Protein AF-A0A918TYK7-F1 (afdb_monomer_lite)

Secondary structure (DSSP, 8-state):
--HHHHHHHHHHHHHHHHHHHHHHHHHTT--HHHHTT-EEEE-TTS-EEEE-----HHHHHHHHHHHHHHHHHHHHHHHHHHHHHHHHT---------------SSTTSSSSS---------------

Structure (mmCIF, N/CA/C/O backbone):
data_AF-A0A918TYK7-F1
#
_entry.id   AF-A0A918TYK7-F1
#
loop_
_atom_site.group_PDB
_atom_site.id
_atom_site.type_symbol
_atom_site.label_atom_id
_atom_site.label_alt_id
_atom_site.label_comp_id
_atom_site.label_asym_id
_atom_site.label_entity_id
_atom_site.label_seq_id
_atom_site.pdbx_PDB_ins_code
_atom_site.Cartn_x
_atom_site.Cartn_y
_atom_site.Cartn_z
_atom_site.occupancy
_atom_site.B_iso_or_equiv
_atom_site.auth_seq_id
_atom_site.auth_comp_id
_atom_site.auth_asym_id
_atom_site.auth_atom_id
_atom_site.pdbx_PDB_model_num
ATOM 1 N N . MET A 1 1 ? 20.869 1.956 -23.938 1.00 51.41 1 MET A N 1
ATOM 2 C CA . MET A 1 1 ? 20.586 1.589 -22.530 1.00 51.41 1 MET A CA 1
ATOM 3 C C . MET A 1 1 ? 19.902 0.233 -22.534 1.00 51.41 1 MET A C 1
ATOM 5 O O . MET A 1 1 ? 19.001 0.051 -23.336 1.00 51.41 1 MET A O 1
ATOM 9 N N . THR A 1 2 ? 20.356 -0.719 -21.722 1.00 57.59 2 THR A N 1
ATOM 10 C CA . THR A 1 2 ? 19.853 -2.107 -21.715 1.00 57.59 2 THR A CA 1
ATOM 11 C C . THR A 1 2 ? 18.568 -2.260 -20.904 1.00 57.59 2 THR A C 1
ATOM 13 O O . THR A 1 2 ? 18.474 -1.699 -19.817 1.00 57.59 2 THR A O 1
ATOM 16 N N . GLU A 1 3 ? 17.641 -3.106 -21.355 1.00 71.62 3 GLU A N 1
ATOM 17 C CA . GLU A 1 3 ? 16.325 -3.348 -20.726 1.00 71.62 3 GLU A CA 1
ATOM 18 C C . GLU A 1 3 ? 16.394 -3.724 -19.231 1.00 71.62 3 GLU A C 1
ATOM 20 O O . GLU A 1 3 ? 15.504 -3.402 -18.439 1.00 71.62 3 GLU A O 1
ATOM 25 N N . MET A 1 4 ? 17.503 -4.333 -18.803 1.00 76.81 4 MET A N 1
ATOM 26 C CA . MET A 1 4 ? 17.773 -4.631 -17.396 1.00 76.81 4 MET A CA 1
ATOM 27 C C . MET A 1 4 ? 17.887 -3.392 -16.491 1.00 76.81 4 MET A C 1
ATOM 29 O O . MET A 1 4 ? 17.571 -3.489 -15.304 1.00 76.81 4 MET A O 1
ATOM 33 N N . SER A 1 5 ? 18.314 -2.224 -16.991 1.00 80.62 5 SER A N 1
ATOM 34 C CA . SER A 1 5 ? 18.357 -1.004 -16.165 1.00 80.62 5 SER A CA 1
ATOM 35 C C . SER A 1 5 ? 16.962 -0.403 -15.980 1.00 80.62 5 SER A C 1
ATOM 37 O O . SER A 1 5 ? 16.614 -0.005 -14.867 1.00 80.62 5 SER A O 1
ATOM 39 N N . THR A 1 6 ? 16.126 -0.422 -17.024 1.00 82.75 6 THR A N 1
ATOM 40 C CA . THR A 1 6 ? 14.721 0.003 -16.946 1.00 82.75 6 THR A CA 1
ATOM 41 C C . THR A 1 6 ? 13.898 -0.930 -16.063 1.00 82.75 6 THR A C 1
ATOM 43 O O . THR A 1 6 ? 13.146 -0.444 -15.220 1.00 82.75 6 THR A O 1
ATOM 46 N N . TYR A 1 7 ? 14.104 -2.251 -16.150 1.00 87.06 7 TYR A N 1
ATOM 47 C CA . TYR A 1 7 ? 13.455 -3.215 -15.256 1.00 87.06 7 TYR A CA 1
ATOM 48 C C . TYR A 1 7 ? 13.836 -2.987 -13.785 1.00 87.06 7 TYR A C 1
ATOM 50 O O . TYR A 1 7 ? 12.959 -2.917 -12.924 1.00 87.06 7 TYR A O 1
ATOM 58 N N . LYS A 1 8 ? 15.129 -2.790 -13.478 1.00 88.50 8 LYS A N 1
ATOM 59 C CA . LYS A 1 8 ? 15.591 -2.483 -12.109 1.00 88.50 8 LYS A CA 1
ATOM 60 C C . LYS A 1 8 ? 14.979 -1.188 -11.562 1.00 88.50 8 LYS A C 1
ATOM 62 O O . LYS A 1 8 ? 14.543 -1.168 -10.412 1.00 88.50 8 LYS A O 1
ATOM 67 N 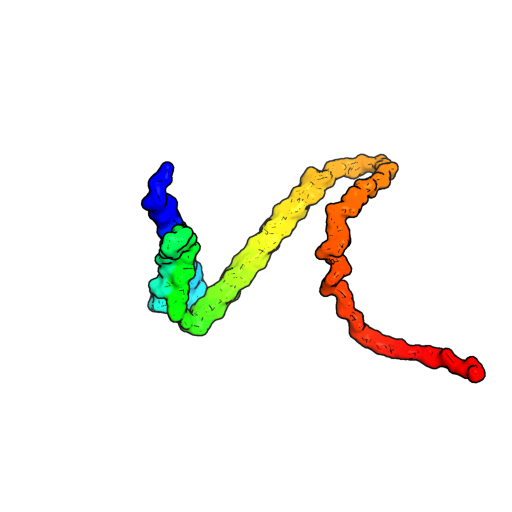N . ALA A 1 9 ? 14.895 -0.133 -12.375 1.00 90.38 9 ALA A N 1
ATOM 68 C CA . ALA A 1 9 ? 14.261 1.126 -11.982 1.00 90.38 9 ALA A CA 1
ATOM 69 C C . ALA A 1 9 ? 12.748 0.961 -11.730 1.00 90.38 9 ALA A C 1
ATOM 71 O O . ALA A 1 9 ? 12.239 1.407 -10.699 1.00 90.38 9 ALA A O 1
ATOM 72 N N . ALA A 1 10 ? 12.042 0.261 -12.625 1.00 90.19 10 ALA A N 1
ATOM 73 C CA . ALA A 1 10 ? 10.622 -0.058 -12.478 1.00 90.19 10 ALA A CA 1
ATOM 74 C C . ALA A 1 10 ? 10.347 -0.910 -11.226 1.00 90.19 10 ALA A C 1
ATOM 76 O O . ALA A 1 10 ? 9.375 -0.658 -10.506 1.00 90.19 10 ALA A O 1
ATOM 77 N N . ARG A 1 11 ? 11.222 -1.880 -10.931 1.00 92.56 11 ARG A N 1
ATOM 78 C CA . ARG A 1 11 ? 11.143 -2.738 -9.744 1.00 92.56 11 ARG A CA 1
ATOM 79 C C . ARG A 1 11 ? 11.334 -1.937 -8.464 1.00 92.56 11 ARG A C 1
ATOM 81 O O . ARG A 1 11 ? 10.449 -1.965 -7.612 1.00 92.56 11 ARG A O 1
ATOM 88 N N . LYS A 1 12 ? 12.418 -1.158 -8.372 1.00 93.56 12 LYS A N 1
ATOM 89 C CA . LYS A 1 12 ? 12.689 -0.289 -7.218 1.00 93.56 12 LYS A CA 1
ATOM 90 C C . LYS A 1 12 ? 11.505 0.641 -6.937 1.00 93.56 12 LYS A C 1
ATOM 92 O O . LYS A 1 12 ? 11.034 0.697 -5.809 1.00 93.56 12 LYS A O 1
ATOM 97 N N . ARG A 1 13 ? 10.958 1.296 -7.970 1.00 93.12 13 ARG A N 1
ATOM 98 C CA . ARG A 1 13 ? 9.789 2.179 -7.831 1.00 93.12 13 ARG A CA 1
ATOM 99 C C . ARG A 1 13 ? 8.554 1.451 -7.288 1.00 93.12 13 ARG A C 1
ATOM 101 O O . ARG A 1 13 ? 7.836 2.014 -6.463 1.00 93.12 13 ARG A O 1
ATOM 108 N N . ALA A 1 14 ? 8.299 0.220 -7.734 1.00 93.69 14 ALA A N 1
ATOM 109 C CA . ALA A 1 14 ? 7.188 -0.587 -7.232 1.00 93.69 14 ALA A CA 1
ATOM 110 C C . ALA A 1 14 ? 7.378 -0.970 -5.753 1.00 93.69 14 ALA A C 1
ATOM 112 O O . ALA A 1 14 ? 6.437 -0.855 -4.968 1.00 93.69 14 ALA A O 1
ATOM 113 N N . ASP A 1 15 ? 8.587 -1.385 -5.367 1.00 95.19 15 ASP A N 1
ATOM 114 C CA . ASP A 1 15 ? 8.907 -1.785 -3.992 1.00 95.19 15 ASP A CA 1
ATOM 115 C C . ASP A 1 15 ? 8.910 -0.592 -3.019 1.00 95.19 15 ASP A C 1
ATOM 117 O O . ASP A 1 15 ? 8.338 -0.697 -1.932 1.00 95.19 15 ASP A O 1
ATOM 121 N N . ASP A 1 16 ? 9.451 0.562 -3.431 1.00 94.69 16 ASP A N 1
ATOM 122 C CA . ASP A 1 16 ? 9.390 1.821 -2.674 1.00 94.69 16 ASP A CA 1
ATOM 123 C C . ASP A 1 16 ? 7.925 2.248 -2.441 1.00 94.69 16 ASP A C 1
ATOM 125 O O . ASP A 1 16 ? 7.532 2.570 -1.320 1.00 94.69 16 ASP A O 1
ATOM 129 N N . THR A 1 17 ? 7.076 2.176 -3.476 1.00 93.81 17 THR A N 1
ATOM 130 C CA . THR A 1 17 ? 5.643 2.520 -3.366 1.00 93.81 17 THR A CA 1
ATOM 131 C C . THR A 1 17 ? 4.900 1.551 -2.437 1.00 93.81 17 THR A C 1
ATOM 133 O O . THR A 1 17 ? 4.112 1.974 -1.592 1.00 93.81 17 THR A O 1
ATOM 136 N N . ALA A 1 18 ? 5.177 0.246 -2.539 1.00 93.75 18 ALA A N 1
ATOM 137 C CA . ALA A 1 18 ? 4.601 -0.767 -1.655 1.00 93.75 18 ALA A CA 1
ATOM 138 C C . ALA A 1 18 ? 5.084 -0.632 -0.200 1.00 93.75 18 ALA A C 1
ATOM 140 O O . ALA A 1 18 ? 4.373 -1.010 0.729 1.00 93.75 18 ALA A O 1
ATOM 141 N N . ARG A 1 19 ? 6.292 -0.105 0.031 1.00 93.44 19 ARG A N 1
ATOM 142 C CA . ARG A 1 19 ? 6.775 0.243 1.373 1.00 93.44 19 ARG A CA 1
ATOM 143 C C . ARG A 1 19 ? 5.994 1.424 1.954 1.00 93.44 19 ARG A C 1
ATOM 145 O O . ARG A 1 19 ? 5.468 1.285 3.054 1.00 93.44 19 ARG A O 1
ATOM 152 N N . LEU A 1 20 ? 5.848 2.517 1.203 1.00 92.50 20 LEU A N 1
ATOM 153 C CA . LEU A 1 20 ? 5.095 3.700 1.642 1.00 92.50 20 LEU A CA 1
ATOM 154 C C . LEU A 1 20 ? 3.630 3.369 1.972 1.00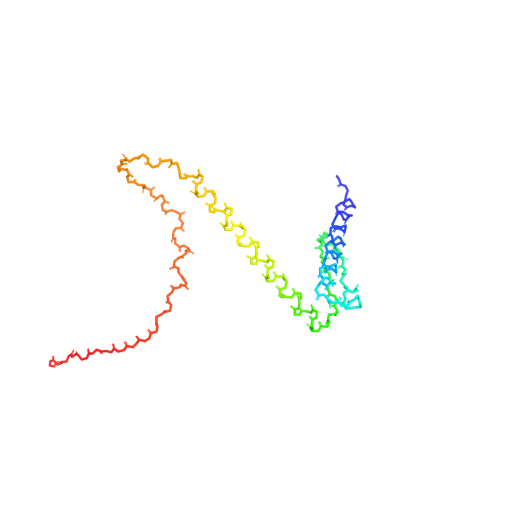 92.50 20 LEU A C 1
ATOM 156 O O . LEU A 1 20 ? 3.121 3.813 2.995 1.00 92.50 20 LEU A O 1
ATOM 160 N N . LEU A 1 21 ? 2.970 2.529 1.164 1.00 90.75 21 LEU A N 1
ATOM 161 C CA . LEU A 1 21 ? 1.607 2.052 1.444 1.00 90.75 21 LEU A CA 1
ATOM 162 C C . LEU A 1 21 ? 1.510 1.265 2.760 1.00 90.75 21 LEU A C 1
ATOM 164 O O . LEU A 1 21 ? 0.570 1.464 3.527 1.00 90.75 21 LEU A O 1
ATOM 168 N N . ARG A 1 22 ? 2.492 0.402 3.055 1.00 91.44 22 ARG A N 1
ATOM 169 C CA . ARG A 1 22 ? 2.548 -0.333 4.330 1.00 91.44 22 ARG A CA 1
ATOM 170 C C . ARG A 1 22 ? 2.777 0.601 5.513 1.00 91.44 22 ARG A C 1
ATOM 172 O O . ARG A 1 22 ? 2.112 0.448 6.528 1.00 91.44 22 ARG A O 1
ATOM 179 N N . GLU A 1 23 ? 3.691 1.559 5.394 1.00 91.69 23 GLU A N 1
ATOM 180 C CA . GLU A 1 23 ? 3.974 2.540 6.452 1.00 91.69 23 GLU A CA 1
ATOM 181 C C . GLU A 1 23 ? 2.760 3.451 6.723 1.00 91.69 23 GLU A C 1
ATOM 183 O O . GLU A 1 23 ? 2.418 3.673 7.884 1.00 91.69 23 GLU A O 1
ATOM 188 N N . ALA A 1 24 ? 2.038 3.879 5.680 1.00 89.44 24 ALA A N 1
ATOM 189 C CA . ALA A 1 24 ? 0.801 4.652 5.809 1.00 89.44 24 ALA A CA 1
ATOM 190 C C . ALA A 1 24 ? -0.338 3.856 6.474 1.00 89.44 24 ALA A C 1
ATOM 192 O O . ALA A 1 24 ? -1.020 4.365 7.357 1.00 89.44 24 ALA A O 1
ATOM 193 N N . LEU A 1 25 ? -0.538 2.585 6.111 1.00 88.62 25 LEU A N 1
ATOM 194 C CA . LEU A 1 25 ? -1.571 1.765 6.755 1.00 88.62 25 LEU A CA 1
ATOM 195 C C . LEU A 1 25 ? -1.241 1.460 8.224 1.00 88.62 25 LEU A C 1
ATOM 197 O O . LEU A 1 25 ? -2.139 1.467 9.065 1.00 88.62 25 LEU A O 1
ATOM 201 N N . LYS A 1 26 ? 0.041 1.285 8.569 1.00 90.12 26 LYS A N 1
ATOM 202 C CA . LYS A 1 26 ? 0.475 1.157 9.971 1.00 90.12 26 LYS A CA 1
ATOM 203 C C . LYS A 1 26 ? 0.205 2.420 10.785 1.00 90.12 26 LYS A C 1
ATOM 205 O O . LYS A 1 26 ? -0.267 2.300 11.912 1.00 90.12 26 LYS A O 1
ATOM 210 N N . SER A 1 27 ? 0.453 3.617 10.242 1.00 88.88 27 SER A N 1
ATOM 211 C CA . SER A 1 27 ? 0.165 4.868 10.965 1.00 88.88 27 SER A CA 1
ATOM 212 C C . SER A 1 27 ? -1.338 5.109 11.167 1.00 88.88 27 SER A C 1
ATOM 214 O O . SER A 1 27 ? -1.729 5.739 12.144 1.00 88.88 27 SER A O 1
ATOM 216 N N . LEU A 1 28 ? -2.185 4.513 10.322 1.00 86.50 28 LEU A N 1
ATOM 217 C CA . LEU A 1 28 ? -3.642 4.431 10.496 1.00 86.50 28 LEU A CA 1
ATOM 218 C C . LEU A 1 28 ? -4.081 3.316 11.470 1.00 86.50 28 LEU A C 1
ATOM 220 O O . LEU A 1 28 ? -5.275 3.036 11.613 1.00 86.50 28 LEU A O 1
ATOM 224 N N . GLY A 1 29 ? -3.142 2.642 12.140 1.00 87.81 29 GLY A N 1
ATOM 225 C CA . GLY A 1 29 ? -3.418 1.571 13.097 1.00 87.81 29 GLY A CA 1
ATOM 226 C C . GLY A 1 29 ? -3.897 0.267 12.453 1.00 87.81 29 GLY A C 1
ATOM 227 O O . GLY A 1 29 ? -4.719 -0.434 13.042 1.00 87.81 29 GLY A O 1
ATOM 228 N N . VAL A 1 30 ? -3.452 -0.047 11.233 1.00 87.56 30 VAL A N 1
ATOM 229 C CA . VAL A 1 30 ? -3.569 -1.397 10.657 1.00 87.56 30 VAL A CA 1
ATOM 230 C C . VAL A 1 30 ? -2.382 -2.246 11.129 1.00 87.56 30 VAL A C 1
ATOM 232 O O . VAL A 1 30 ? -1.253 -1.761 11.209 1.00 87.56 30 VAL A O 1
ATOM 235 N N . ARG A 1 31 ? -2.620 -3.520 11.463 1.00 87.31 31 ARG A N 1
ATOM 236 C CA . ARG A 1 31 ? -1.588 -4.409 12.022 1.00 87.31 31 ARG A CA 1
ATOM 237 C C . ARG A 1 31 ? -0.596 -4.854 10.946 1.00 87.31 31 ARG A C 1
ATOM 239 O O . ARG A 1 31 ? -0.961 -5.027 9.786 1.00 87.31 31 ARG A O 1
ATOM 246 N N . GLU A 1 32 ? 0.638 -5.155 11.357 1.00 86.69 32 GLU A N 1
ATOM 247 C CA . GLU A 1 32 ? 1.704 -5.662 10.473 1.00 86.69 32 GLU A CA 1
ATOM 248 C C . GLU A 1 32 ? 1.254 -6.864 9.626 1.00 86.69 32 GLU A C 1
ATOM 250 O O . GLU A 1 32 ? 1.513 -6.920 8.425 1.00 86.69 32 GLU A O 1
ATOM 255 N N . ALA A 1 33 ? 0.541 -7.807 10.252 1.00 86.31 33 ALA A N 1
ATOM 256 C CA . ALA A 1 33 ? 0.048 -9.017 9.603 1.00 86.31 33 ALA A CA 1
ATOM 257 C C . ALA A 1 33 ? -0.913 -8.718 8.441 1.00 86.31 33 ALA A C 1
ATOM 259 O O . ALA A 1 33 ? -0.836 -9.387 7.416 1.00 86.31 33 ALA A O 1
ATOM 260 N N . ASP A 1 34 ? -1.757 -7.689 8.577 1.00 84.38 34 ASP A N 1
ATOM 261 C CA . ASP A 1 34 ? -2.747 -7.319 7.562 1.00 84.38 34 ASP A CA 1
ATOM 262 C C . ASP A 1 34 ? -2.100 -6.550 6.386 1.00 84.38 34 ASP A C 1
ATOM 264 O O . ASP A 1 34 ? -2.637 -6.550 5.285 1.00 84.38 34 ASP A O 1
ATOM 268 N N . VAL A 1 35 ? -0.932 -5.912 6.575 1.00 87.94 35 VAL A N 1
ATOM 269 C CA . VAL A 1 35 ? -0.222 -5.150 5.515 1.00 87.94 35 VAL A CA 1
ATOM 270 C C . VAL A 1 35 ? 0.953 -5.905 4.879 1.00 87.94 35 VAL A C 1
ATOM 272 O O . VAL A 1 35 ? 1.525 -5.451 3.885 1.00 87.94 35 VAL A O 1
ATOM 275 N N . ARG A 1 36 ? 1.325 -7.066 5.429 1.00 88.19 36 ARG A N 1
ATOM 276 C CA . ARG A 1 36 ? 2.431 -7.932 4.978 1.00 88.19 36 ARG A CA 1
ATOM 277 C C . ARG A 1 36 ? 2.382 -8.270 3.485 1.00 88.19 36 ARG A C 1
ATOM 279 O O . ARG A 1 36 ? 3.428 -8.338 2.840 1.00 88.19 36 ARG A O 1
ATOM 286 N N . ASP A 1 37 ? 1.188 -8.488 2.941 1.00 89.19 37 ASP A N 1
ATOM 287 C CA . ASP A 1 37 ? 1.003 -8.941 1.559 1.00 89.19 37 ASP A CA 1
ATOM 288 C C . ASP A 1 37 ? 0.853 -7.801 0.537 1.00 89.19 37 ASP A C 1
ATOM 290 O O . ASP A 1 37 ? 0.540 -8.040 -0.628 1.00 89.19 37 ASP A O 1
ATOM 294 N N . ILE A 1 38 ? 1.176 -6.565 0.937 1.00 92.06 38 ILE A N 1
ATOM 295 C CA . ILE A 1 38 ? 1.368 -5.431 0.026 1.00 92.06 38 ILE A CA 1
ATOM 296 C C . ILE A 1 38 ? 2.794 -5.472 -0.540 1.00 92.06 38 ILE A C 1
ATOM 298 O O . ILE A 1 38 ? 3.775 -5.277 0.186 1.00 92.06 38 ILE A O 1
ATOM 302 N N . ARG A 1 39 ? 2.930 -5.725 -1.847 1.00 93.75 39 ARG A N 1
ATOM 303 C CA . ARG A 1 39 ? 4.226 -5.975 -2.505 1.00 93.75 39 ARG A CA 1
ATOM 304 C C . ARG A 1 39 ? 4.359 -5.244 -3.836 1.00 93.75 39 ARG A C 1
ATOM 306 O O . ARG A 1 39 ? 3.413 -5.161 -4.617 1.00 93.75 39 ARG A O 1
ATOM 313 N N . GLY A 1 40 ? 5.567 -4.762 -4.124 1.00 94.06 40 GLY A N 1
ATOM 314 C CA . GLY A 1 40 ? 5.917 -4.272 -5.450 1.00 94.06 40 GLY A CA 1
ATOM 315 C C . GLY A 1 40 ? 6.016 -5.428 -6.445 1.00 94.06 40 GLY A C 1
ATOM 316 O O . GLY A 1 40 ? 6.454 -6.532 -6.112 1.00 94.06 40 GLY A O 1
ATOM 317 N N . THR A 1 41 ? 5.604 -5.182 -7.683 1.00 94.00 41 THR A N 1
ATOM 318 C CA . THR A 1 41 ? 5.722 -6.111 -8.812 1.00 94.00 41 THR A CA 1
ATOM 319 C C . THR A 1 41 ? 6.047 -5.339 -10.088 1.00 94.00 41 THR A C 1
ATOM 321 O O . THR A 1 41 ? 5.814 -4.131 -10.185 1.00 94.00 41 THR A O 1
ATOM 324 N N . VAL A 1 42 ? 6.587 -6.038 -11.082 1.00 93.56 42 VAL A N 1
ATOM 325 C CA . VAL A 1 42 ? 6.755 -5.521 -12.441 1.00 93.56 42 VAL A CA 1
ATOM 326 C C . VAL A 1 42 ? 6.152 -6.555 -13.379 1.00 93.56 42 VAL A C 1
ATOM 328 O O . VAL A 1 42 ? 6.404 -7.748 -13.233 1.00 93.56 42 VAL A O 1
ATOM 331 N N . THR A 1 43 ? 5.304 -6.103 -14.297 1.00 89.31 43 THR A N 1
ATOM 332 C CA . THR A 1 43 ? 4.715 -6.963 -15.335 1.00 89.31 43 THR A CA 1
ATOM 333 C C . THR A 1 43 ? 5.772 -7.420 -16.343 1.00 89.31 43 THR A C 1
ATOM 335 O O . THR A 1 43 ? 6.793 -6.756 -16.500 1.00 89.31 43 THR A O 1
ATOM 338 N N . ALA A 1 44 ? 5.509 -8.494 -17.098 1.00 84.19 44 ALA A N 1
ATOM 339 C CA . ALA A 1 44 ? 6.368 -8.896 -18.222 1.00 84.19 44 ALA A CA 1
ATOM 340 C C . ALA A 1 44 ? 6.576 -7.751 -19.242 1.00 84.19 44 ALA A C 1
ATOM 342 O O . ALA A 1 44 ? 7.657 -7.588 -19.790 1.00 84.19 44 ALA A O 1
ATOM 343 N N . SER A 1 45 ? 5.567 -6.890 -19.403 1.00 84.50 45 SER A N 1
ATOM 344 C CA . SER A 1 45 ? 5.588 -5.643 -20.183 1.00 84.50 45 SER A CA 1
ATOM 345 C C . SER A 1 45 ? 6.328 -4.457 -19.524 1.00 84.50 45 SER A C 1
ATOM 347 O O . SER A 1 45 ? 6.181 -3.323 -19.966 1.00 84.50 45 SER A O 1
ATOM 349 N N . GLY A 1 46 ? 7.066 -4.657 -18.428 1.00 85.94 46 GLY A N 1
ATOM 350 C CA . GLY A 1 46 ? 7.892 -3.623 -17.785 1.00 85.94 46 GLY A CA 1
ATOM 351 C C . GLY A 1 46 ? 7.159 -2.609 -16.890 1.00 85.94 46 GLY A C 1
ATOM 352 O O . GLY A 1 46 ? 7.811 -1.855 -16.168 1.00 85.94 46 GLY A O 1
ATOM 353 N N . TYR A 1 47 ? 5.822 -2.593 -16.858 1.00 89.00 47 TYR A N 1
ATOM 354 C CA . TYR A 1 47 ? 5.064 -1.692 -15.977 1.00 89.00 47 TYR A CA 1
ATOM 355 C C . TYR A 1 47 ? 5.173 -2.091 -14.498 1.00 89.00 47 TYR A C 1
ATOM 357 O O . TYR A 1 47 ? 4.821 -3.220 -14.135 1.00 89.00 47 TYR A O 1
ATOM 365 N N . SER A 1 48 ? 5.575 -1.138 -13.650 1.00 93.81 48 SER A N 1
ATOM 366 C CA . SER A 1 48 ? 5.486 -1.199 -12.183 1.00 93.81 48 SER A CA 1
ATOM 367 C C . SER A 1 48 ? 4.033 -1.295 -11.711 1.00 93.81 48 SER A C 1
ATOM 369 O O . SER A 1 48 ? 3.187 -0.521 -12.159 1.00 93.81 48 SER A O 1
ATOM 371 N N . ARG A 1 49 ? 3.744 -2.182 -10.754 1.00 93.44 49 ARG A N 1
ATOM 372 C CA . ARG A 1 49 ? 2.446 -2.275 -10.062 1.00 93.44 49 ARG A CA 1
ATOM 373 C C . ARG A 1 49 ? 2.650 -2.625 -8.591 1.00 93.44 49 ARG A C 1
ATOM 375 O O . ARG A 1 49 ? 3.592 -3.342 -8.259 1.00 93.44 49 ARG A O 1
ATOM 382 N N . VAL A 1 50 ? 1.751 -2.180 -7.718 1.00 93.81 50 VAL A N 1
ATOM 383 C CA . VAL A 1 50 ? 1.658 -2.702 -6.346 1.00 93.81 50 VAL A CA 1
ATOM 384 C C . VAL A 1 50 ? 0.523 -3.715 -6.307 1.00 93.81 50 VAL A C 1
ATOM 386 O O . VAL A 1 50 ? -0.584 -3.414 -6.746 1.00 93.81 50 VAL A O 1
ATOM 389 N N . VAL A 1 51 ? 0.808 -4.912 -5.804 1.00 92.56 51 VAL A N 1
ATOM 390 C CA . VAL A 1 51 ? -0.210 -5.910 -5.470 1.00 92.56 51 VAL A CA 1
ATOM 391 C C . VAL A 1 51 ? -0.540 -5.745 -3.996 1.00 92.56 51 VAL A C 1
ATOM 393 O O . VAL A 1 51 ? 0.360 -5.724 -3.158 1.00 92.56 51 VAL A O 1
ATOM 396 N N . VAL A 1 52 ? -1.827 -5.618 -3.701 1.00 90.38 52 VAL A N 1
ATOM 397 C CA . VAL A 1 52 ? -2.388 -5.667 -2.352 1.00 90.38 52 VAL A CA 1
ATOM 398 C C . VAL A 1 52 ? -3.060 -7.031 -2.236 1.00 90.38 52 VAL A C 1
ATOM 400 O O . VAL A 1 52 ? -3.937 -7.344 -3.040 1.00 90.38 52 VAL A O 1
ATOM 403 N N . GLY A 1 53 ? -2.584 -7.868 -1.313 1.00 87.44 53 GLY A N 1
ATOM 404 C CA . GLY A 1 53 ? -3.186 -9.171 -1.022 1.00 87.44 53 GLY A CA 1
ATOM 405 C C . GLY A 1 53 ? -4.518 -9.055 -0.274 1.00 87.44 53 GLY A C 1
ATOM 406 O O . GLY A 1 53 ? -5.190 -8.026 -0.316 1.00 87.44 53 GLY A O 1
ATOM 407 N N . ALA A 1 54 ? -4.894 -10.112 0.446 1.00 86.69 54 ALA A N 1
ATOM 408 C CA . ALA A 1 54 ? -6.050 -10.056 1.333 1.00 86.69 54 ALA A CA 1
ATOM 409 C C . ALA A 1 54 ? -5.825 -9.003 2.435 1.00 86.69 54 ALA A C 1
ATOM 411 O O . ALA A 1 54 ? -4.841 -9.072 3.169 1.00 86.69 54 ALA A O 1
ATOM 412 N N . LEU A 1 55 ? -6.751 -8.052 2.552 1.00 86.00 55 LEU A N 1
ATOM 413 C CA . LEU A 1 55 ? -6.843 -7.120 3.675 1.00 86.00 55 LEU A CA 1
ATOM 414 C C . LEU A 1 55 ? -8.038 -7.507 4.549 1.00 86.00 55 LEU A C 1
ATOM 416 O O . LEU A 1 55 ? -9.053 -7.991 4.045 1.00 86.00 55 LEU A O 1
ATOM 420 N N . SER A 1 56 ? -7.953 -7.240 5.852 1.00 86.31 56 SER A N 1
ATOM 421 C CA . SER A 1 56 ? -9.149 -7.205 6.696 1.00 86.31 56 SER A CA 1
ATOM 422 C C . SER A 1 56 ? -10.063 -6.055 6.251 1.00 86.31 56 SER A C 1
ATOM 424 O O . SER A 1 56 ? -9.576 -5.031 5.771 1.00 86.31 56 SER A O 1
ATOM 426 N N . LEU A 1 57 ? -11.383 -6.194 6.423 1.00 88.19 57 LEU A N 1
ATOM 427 C CA . LEU A 1 57 ? -12.352 -5.172 5.992 1.00 88.19 57 LEU A CA 1
ATOM 428 C C . LEU A 1 57 ? -12.008 -3.787 6.572 1.00 88.19 57 LEU A C 1
ATOM 430 O O . LEU A 1 57 ? -11.847 -2.827 5.831 1.00 88.19 57 LEU A O 1
ATOM 434 N N . GLN A 1 58 ? -11.709 -3.732 7.873 1.00 86.38 58 GLN A N 1
ATOM 435 C CA . GLN A 1 58 ? -11.279 -2.512 8.563 1.00 86.38 58 GLN A CA 1
ATOM 436 C C . GLN A 1 58 ? -9.990 -1.889 7.983 1.00 86.38 58 GLN A C 1
ATOM 438 O O . GLN A 1 58 ? -9.805 -0.674 8.051 1.00 86.38 58 GLN A O 1
ATOM 443 N N . ALA A 1 59 ? -9.072 -2.694 7.439 1.00 85.94 59 ALA A N 1
ATOM 444 C CA . ALA A 1 59 ? -7.874 -2.194 6.764 1.00 85.94 59 ALA A CA 1
ATOM 445 C C . ALA A 1 59 ? -8.179 -1.680 5.349 1.00 85.94 59 ALA A C 1
ATOM 447 O O . ALA A 1 59 ? -7.582 -0.692 4.920 1.00 85.94 59 ALA A O 1
ATOM 448 N N . ALA A 1 60 ? -9.111 -2.326 4.642 1.00 89.06 60 ALA A N 1
ATOM 449 C CA . ALA A 1 60 ? -9.580 -1.899 3.329 1.00 89.06 60 ALA A CA 1
ATOM 450 C C . ALA A 1 60 ? -10.351 -0.568 3.402 1.00 89.06 60 ALA A C 1
ATOM 452 O O . ALA A 1 60 ? -10.075 0.322 2.599 1.00 89.06 60 ALA A O 1
ATOM 453 N N . ASP A 1 61 ? -11.220 -0.390 4.402 1.00 90.94 61 ASP A N 1
ATOM 454 C CA . ASP A 1 61 ? -11.958 0.860 4.635 1.00 90.94 61 ASP A CA 1
ATOM 455 C C . ASP A 1 61 ? -10.989 2.029 4.892 1.00 90.94 61 ASP A C 1
ATOM 457 O O . ASP A 1 61 ? -10.994 3.028 4.173 1.00 90.94 61 ASP A O 1
ATOM 461 N N . LYS A 1 62 ? -10.044 1.853 5.831 1.00 87.69 62 LYS A N 1
ATOM 462 C CA . LYS A 1 62 ? -8.990 2.846 6.125 1.00 87.69 62 LYS A CA 1
ATOM 463 C C . LYS A 1 62 ? -8.137 3.195 4.902 1.00 87.69 62 LYS A C 1
ATOM 465 O O . LYS A 1 62 ? -7.710 4.344 4.760 1.00 87.69 62 LYS A O 1
ATOM 470 N N . LEU A 1 63 ? -7.862 2.221 4.029 1.00 86.50 63 LEU A N 1
ATOM 471 C CA . LEU A 1 63 ? -7.155 2.452 2.769 1.00 86.50 63 LEU A CA 1
ATOM 472 C C . LEU A 1 63 ? -8.002 3.297 1.807 1.00 86.50 63 LEU A C 1
ATOM 474 O O . LEU A 1 63 ? -7.480 4.249 1.226 1.00 86.50 63 LEU A O 1
ATOM 478 N N . ALA A 1 64 ? -9.287 2.972 1.652 1.00 87.81 64 ALA A N 1
ATOM 479 C CA . ALA A 1 64 ? -10.209 3.691 0.779 1.00 87.81 64 ALA A CA 1
ATOM 480 C C . ALA A 1 64 ? -10.367 5.159 1.206 1.00 87.81 64 ALA A C 1
ATOM 482 O O . ALA A 1 64 ? -10.131 6.053 0.389 1.00 87.81 64 ALA A O 1
ATOM 483 N N . ASP A 1 65 ? -10.650 5.410 2.488 1.00 88.75 65 ASP A N 1
ATOM 484 C CA . ASP A 1 65 ? -10.773 6.761 3.052 1.00 88.75 65 ASP A CA 1
ATOM 485 C C . ASP A 1 65 ? -9.503 7.588 2.813 1.00 88.75 65 ASP A C 1
ATOM 487 O O . ASP A 1 65 ? -9.556 8.717 2.320 1.00 88.75 65 ASP A O 1
ATOM 491 N N . SER A 1 66 ? -8.335 6.996 3.071 1.00 85.25 66 SER A N 1
ATOM 492 C CA . SER A 1 66 ? -7.040 7.669 2.909 1.00 85.25 66 SER A CA 1
ATOM 493 C C . SER A 1 66 ? -6.723 8.022 1.454 1.00 85.25 66 SER A C 1
ATOM 495 O O . SER A 1 66 ? -6.141 9.076 1.182 1.00 85.25 66 SER A O 1
ATOM 497 N N . LEU A 1 67 ? -7.117 7.169 0.502 1.00 85.88 67 LEU A N 1
ATOM 498 C CA . LEU A 1 67 ? -6.975 7.444 -0.930 1.00 85.88 67 LEU A CA 1
ATOM 499 C C . LEU A 1 67 ? -7.921 8.567 -1.380 1.00 85.88 67 LEU A C 1
ATOM 501 O O . LEU A 1 67 ? -7.494 9.463 -2.115 1.00 85.88 67 LEU A O 1
ATOM 505 N N . ILE A 1 68 ? -9.172 8.559 -0.908 1.00 86.50 68 ILE A N 1
ATOM 506 C CA . ILE A 1 68 ? -10.167 9.605 -1.189 1.00 86.50 68 ILE A CA 1
ATOM 507 C C . ILE A 1 68 ? -9.690 10.950 -0.627 1.00 86.50 68 ILE A C 1
ATOM 509 O O . ILE A 1 68 ? -9.643 11.948 -1.353 1.00 86.50 68 ILE A O 1
ATOM 513 N N . GLU A 1 69 ? -9.263 10.987 0.636 1.00 83.00 69 GLU A N 1
ATOM 514 C CA . GLU A 1 69 ? -8.702 12.185 1.258 1.00 83.00 69 GLU A CA 1
ATOM 515 C C . GLU A 1 69 ? -7.467 12.704 0.517 1.00 83.00 69 GLU A C 1
ATOM 517 O O . GLU A 1 69 ? -7.369 13.907 0.256 1.00 83.00 69 GLU A O 1
ATOM 522 N N . GLY A 1 70 ? -6.542 11.816 0.138 1.00 82.38 70 GLY A N 1
ATOM 523 C CA . GLY A 1 70 ? -5.356 12.165 -0.641 1.00 82.38 70 GLY A CA 1
ATOM 524 C C . GLY A 1 70 ? -5.714 12.853 -1.960 1.00 82.38 70 GLY A C 1
ATOM 525 O O . GLY A 1 70 ? -5.229 13.955 -2.233 1.00 82.38 70 GLY A O 1
ATOM 526 N N . GLN A 1 71 ? -6.633 12.269 -2.736 1.00 81.31 71 GLN A N 1
ATOM 527 C CA . GLN A 1 71 ? -7.103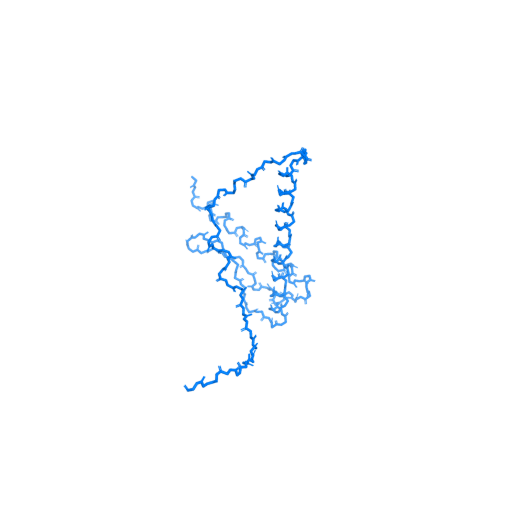 12.861 -3.993 1.00 81.31 71 GLN A CA 1
ATOM 528 C C . GLN A 1 71 ? -7.826 14.198 -3.786 1.00 81.31 71 GLN A C 1
ATOM 530 O O . GLN A 1 71 ? -7.625 15.136 -4.562 1.00 81.31 71 GLN A O 1
ATOM 535 N N . LEU A 1 72 ? -8.643 14.333 -2.737 1.00 81.88 72 LEU A N 1
ATOM 536 C CA . LEU A 1 72 ? -9.328 15.590 -2.423 1.00 81.88 72 LEU A CA 1
ATOM 537 C C . LEU A 1 72 ? -8.347 16.695 -2.012 1.00 81.88 72 LEU A C 1
ATOM 539 O O . LEU A 1 72 ? -8.511 17.842 -2.438 1.00 81.88 72 LEU A O 1
ATOM 543 N N . ARG A 1 73 ? -7.316 16.371 -1.221 1.00 84.88 73 ARG A N 1
ATOM 544 C CA . ARG A 1 73 ? -6.240 17.306 -0.850 1.00 84.88 73 ARG A CA 1
ATOM 545 C C . ARG A 1 73 ? -5.449 17.740 -2.085 1.00 84.88 73 ARG A C 1
ATOM 547 O O . ARG A 1 73 ? -5.254 18.939 -2.279 1.00 84.88 73 ARG A O 1
ATOM 554 N N . GLU A 1 74 ? -5.075 16.806 -2.959 1.00 81.50 74 GLU A N 1
ATOM 555 C CA . GLU A 1 74 ? -4.344 17.124 -4.188 1.00 81.50 74 GLU A CA 1
ATOM 556 C C . GLU A 1 74 ? -5.188 17.968 -5.159 1.00 81.50 74 GLU A C 1
ATOM 558 O O . GLU A 1 74 ? -4.717 18.982 -5.675 1.00 81.50 74 GLU A O 1
ATOM 563 N N . ARG A 1 75 ? -6.472 17.634 -5.350 1.00 80.06 75 ARG A N 1
ATOM 564 C CA . ARG A 1 75 ? -7.402 18.428 -6.172 1.00 80.06 75 ARG A CA 1
ATOM 565 C C . ARG A 1 75 ? -7.545 19.858 -5.643 1.00 80.06 75 ARG A C 1
ATOM 567 O O . ARG A 1 75 ? -7.489 20.797 -6.437 1.00 80.06 75 ARG A O 1
ATOM 574 N N . LYS A 1 76 ? -7.666 20.037 -4.321 1.00 83.75 76 LYS A N 1
ATOM 575 C CA . LYS A 1 76 ? -7.689 21.361 -3.670 1.00 83.75 76 LYS A CA 1
ATOM 576 C C . LYS A 1 76 ? -6.366 22.115 -3.858 1.00 83.75 76 LYS A C 1
ATOM 578 O O . LYS A 1 76 ? -6.393 23.316 -4.117 1.00 83.75 76 LYS A O 1
ATOM 583 N N . ALA A 1 77 ? -5.221 21.434 -3.779 1.00 83.38 77 ALA A N 1
ATOM 584 C CA . ALA A 1 77 ? -3.909 22.037 -4.027 1.00 83.38 77 ALA A CA 1
ATOM 585 C C . ALA A 1 77 ? -3.762 22.512 -5.484 1.00 83.38 77 ALA A C 1
ATOM 587 O O . ALA A 1 77 ? -3.406 23.668 -5.716 1.00 83.38 77 ALA A O 1
ATOM 588 N N . ARG A 1 78 ? -4.137 21.677 -6.465 1.00 81.69 78 ARG A N 1
ATOM 589 C CA . ARG A 1 78 ? -4.148 22.044 -7.893 1.00 81.69 78 ARG A CA 1
ATOM 590 C C . ARG A 1 78 ? -5.101 23.213 -8.183 1.00 81.69 78 ARG A C 1
ATOM 592 O O . ARG A 1 78 ? -4.739 24.114 -8.931 1.00 81.69 78 ARG A O 1
ATOM 599 N N . GLN A 1 79 ? -6.283 23.247 -7.558 1.00 79.00 79 GLN A N 1
ATOM 600 C CA . GLN A 1 79 ? -7.216 24.380 -7.670 1.00 79.00 79 GLN A CA 1
ATOM 601 C C . GLN A 1 79 ? -6.629 25.682 -7.106 1.00 79.00 79 GLN A C 1
ATOM 603 O O . GLN A 1 79 ? -6.739 26.720 -7.754 1.00 79.00 79 GLN A O 1
ATOM 608 N N . ARG A 1 80 ? -5.959 25.634 -5.944 1.00 76.50 80 ARG A N 1
ATOM 609 C CA . ARG A 1 80 ? -5.260 26.799 -5.369 1.00 76.50 80 ARG A CA 1
ATOM 610 C C . ARG A 1 80 ? -4.123 27.291 -6.268 1.00 76.50 80 ARG A C 1
ATOM 612 O O . ARG A 1 80 ? -4.025 28.493 -6.490 1.00 76.50 80 ARG A O 1
ATOM 619 N N . ALA A 1 81 ? -3.319 26.386 -6.829 1.00 73.06 81 ALA A N 1
ATOM 620 C CA . ALA A 1 81 ? -2.255 26.738 -7.771 1.00 73.06 81 ALA A CA 1
ATOM 621 C C . ALA A 1 81 ? -2.810 27.386 -9.056 1.00 73.06 81 ALA A C 1
ATOM 623 O O . ALA A 1 81 ? -2.338 28.444 -9.468 1.00 73.06 81 ALA A O 1
ATOM 624 N N . GLY A 1 82 ? -3.878 26.821 -9.634 1.00 66.62 82 GLY A N 1
ATOM 625 C CA . GLY A 1 82 ? -4.567 27.408 -10.789 1.00 66.62 82 GLY A CA 1
ATOM 626 C C . GLY A 1 82 ? -5.160 28.794 -10.498 1.00 66.62 82 GLY A C 1
ATOM 627 O O . GLY A 1 82 ? -5.078 29.690 -11.335 1.00 66.62 82 GLY A O 1
ATOM 628 N N . TRP A 1 83 ? -5.680 29.019 -9.288 1.00 56.25 83 TRP A N 1
ATOM 629 C CA . TRP A 1 83 ? -6.143 30.342 -8.850 1.00 56.25 83 TRP A CA 1
ATOM 630 C C . TRP A 1 83 ? -5.010 31.356 -8.626 1.00 56.25 83 TRP A C 1
ATOM 632 O O . TRP A 1 83 ? -5.272 32.552 -8.753 1.00 56.25 83 TRP A O 1
ATOM 642 N N . SER A 1 84 ? -3.771 30.920 -8.356 1.00 54.56 84 SER A N 1
ATOM 643 C CA . SER A 1 84 ? -2.605 31.818 -8.414 1.00 54.56 84 SER A CA 1
ATOM 644 C C . SER A 1 84 ? -2.381 32.279 -9.849 1.00 54.56 84 SER A C 1
ATOM 646 O O . SER A 1 84 ? -2.460 33.470 -10.109 1.00 54.56 84 SER A O 1
ATOM 648 N N . SER A 1 85 ? -2.280 31.354 -10.813 1.00 51.75 85 SER A N 1
ATOM 649 C CA . SER A 1 85 ? -2.027 31.716 -12.219 1.00 51.75 85 SER A CA 1
ATOM 650 C C . SER A 1 85 ? -3.086 32.644 -12.842 1.00 51.75 85 SER A C 1
ATOM 652 O O . SER A 1 85 ? -2.754 33.476 -13.681 1.00 51.75 85 SER A O 1
ATOM 654 N N . VAL A 1 86 ? -4.349 32.573 -12.397 1.00 52.19 86 VAL A N 1
ATOM 655 C CA . VAL A 1 86 ? -5.400 33.529 -12.803 1.00 52.19 86 VAL A CA 1
ATOM 656 C C . VAL A 1 86 ? -5.199 34.911 -12.167 1.00 52.19 86 VAL A C 1
ATOM 658 O O . VAL A 1 86 ? -5.500 35.923 -12.795 1.00 52.19 86 VAL A O 1
ATOM 661 N N . ARG A 1 87 ? -4.691 34.973 -10.932 1.00 49.81 87 ARG A N 1
ATOM 662 C CA . ARG A 1 87 ? -4.397 36.227 -10.225 1.00 49.81 87 ARG A CA 1
ATOM 663 C C . ARG A 1 87 ? -3.131 36.897 -10.762 1.00 49.81 87 ARG A C 1
ATOM 665 O O . ARG A 1 87 ? -3.145 38.102 -10.972 1.00 49.81 87 ARG A O 1
ATOM 672 N N . ASP A 1 88 ? -2.099 36.111 -11.047 1.00 53.22 88 ASP A N 1
ATOM 673 C CA . ASP A 1 88 ? -0.820 36.571 -11.597 1.00 53.22 88 ASP A CA 1
ATOM 674 C C . ASP A 1 88 ? -0.951 37.018 -13.073 1.00 53.22 88 ASP A C 1
ATOM 676 O O . ASP A 1 88 ? -0.182 37.854 -13.543 1.00 53.22 88 ASP A O 1
ATOM 680 N N . GLY A 1 89 ? -1.972 36.531 -13.795 1.00 47.22 89 GLY A N 1
ATOM 681 C CA . GLY A 1 89 ? -2.360 37.018 -15.128 1.00 47.22 89 GLY A CA 1
ATOM 682 C C . GLY A 1 89 ? -3.281 38.251 -15.135 1.00 47.22 89 GLY A C 1
ATOM 683 O O . GLY A 1 89 ? -3.495 38.854 -16.188 1.00 47.22 89 GLY A O 1
ATOM 684 N N . LEU A 1 90 ? -3.829 38.657 -13.983 1.00 48.28 90 LEU A N 1
ATOM 685 C CA . LEU A 1 90 ? -4.647 39.865 -13.836 1.00 48.28 90 LEU A CA 1
ATOM 686 C C . LEU A 1 90 ? -3.754 41.059 -13.477 1.00 48.28 90 LEU A C 1
ATOM 688 O O . LEU A 1 90 ? -3.706 41.511 -12.333 1.00 48.28 90 LEU A O 1
ATOM 692 N N . GLY A 1 91 ? -3.070 41.589 -14.497 1.00 47.50 91 GLY A N 1
ATOM 693 C CA . GLY A 1 91 ? -2.347 42.858 -14.403 1.00 47.50 91 GLY A CA 1
ATOM 694 C C . GLY A 1 91 ? -3.233 44.003 -13.876 1.00 47.50 91 GLY A C 1
ATOM 695 O O . GLY A 1 91 ? -4.466 43.925 -13.954 1.00 47.50 91 GLY A O 1
ATOM 696 N N . PRO A 1 92 ? -2.632 45.072 -13.317 1.00 43.81 92 PRO A N 1
ATOM 697 C CA . PRO A 1 92 ? -3.371 46.131 -12.639 1.00 43.81 92 PRO A CA 1
ATOM 698 C C . PRO A 1 92 ? -4.449 46.722 -13.550 1.00 43.81 92 PRO A C 1
ATOM 700 O O . PRO A 1 92 ? -4.169 47.144 -14.671 1.00 43.81 92 PRO A O 1
ATOM 703 N N . ARG A 1 93 ? -5.692 46.764 -13.049 1.00 51.16 93 ARG A N 1
ATOM 704 C CA . ARG A 1 93 ? -6.852 47.331 -13.751 1.00 51.16 93 ARG A CA 1
ATOM 705 C C . ARG A 1 93 ? -6.711 48.847 -13.907 1.00 51.16 93 ARG A C 1
ATOM 707 O O . ARG A 1 93 ? -7.333 49.616 -13.177 1.00 51.16 93 ARG A O 1
ATOM 714 N N . THR A 1 94 ? -5.930 49.280 -14.889 1.00 44.53 94 THR A N 1
ATOM 715 C CA . THR A 1 94 ? -5.988 50.647 -15.402 1.00 44.53 94 THR A CA 1
ATOM 716 C C . THR A 1 94 ? -7.305 50.823 -16.155 1.00 44.53 94 THR A C 1
ATOM 718 O O . THR A 1 94 ? -7.627 50.109 -17.105 1.00 44.53 94 THR A O 1
ATOM 721 N N . GLY A 1 95 ? -8.141 51.735 -15.666 1.00 48.09 95 GLY A N 1
ATOM 722 C CA . GLY A 1 95 ? -9.484 51.913 -16.197 1.00 48.09 95 GLY A CA 1
ATOM 723 C C . GLY A 1 95 ? -9.487 52.632 -17.543 1.00 48.09 95 GLY A C 1
ATOM 724 O O . GLY A 1 95 ? -9.208 53.826 -17.594 1.00 48.09 95 GLY A O 1
ATOM 725 N N . ARG A 1 96 ? -9.913 51.936 -18.603 1.00 42.47 96 ARG A N 1
ATOM 726 C CA . ARG A 1 96 ? -10.855 52.436 -19.625 1.00 42.47 96 ARG A CA 1
ATOM 727 C C . ARG A 1 96 ? -11.369 51.268 -20.463 1.00 42.47 96 ARG A C 1
ATOM 729 O O . ARG A 1 96 ? -10.663 50.290 -20.688 1.00 42.47 96 ARG A O 1
ATOM 736 N N . GLY A 1 97 ? -12.636 51.343 -20.863 1.00 47.09 97 GLY A N 1
ATOM 737 C CA . GLY A 1 97 ? -13.329 50.221 -21.486 1.00 47.09 97 GLY A CA 1
ATOM 738 C C . GLY A 1 97 ? -12.741 49.851 -22.845 1.00 47.09 97 GLY A C 1
ATOM 739 O O . GLY A 1 97 ? -12.865 50.618 -23.792 1.00 47.09 97 GLY A O 1
ATOM 740 N N . THR A 1 98 ? -12.192 48.641 -22.952 1.00 39.47 98 THR A N 1
ATOM 741 C CA . THR A 1 98 ? -12.012 47.961 -24.239 1.00 39.47 98 THR A CA 1
ATOM 742 C C . THR A 1 98 ? -12.636 46.577 -24.132 1.00 39.47 98 THR A C 1
ATOM 744 O O . THR A 1 98 ? -12.405 45.843 -23.171 1.00 39.47 98 THR A O 1
ATOM 747 N N . ARG A 1 99 ? -13.503 46.254 -25.090 1.00 40.38 99 ARG A N 1
ATOM 748 C CA . ARG A 1 99 ? -14.317 45.036 -25.121 1.00 40.38 99 ARG A CA 1
ATOM 749 C C . ARG A 1 99 ? -13.388 43.828 -25.284 1.00 40.38 99 ARG A C 1
ATOM 751 O O . ARG A 1 99 ? -12.767 43.683 -26.331 1.00 40.38 99 ARG A O 1
ATOM 758 N N . ALA A 1 100 ? -13.283 42.972 -24.267 1.00 42.03 100 ALA A N 1
ATOM 759 C CA . ALA A 1 100 ? -12.507 41.741 -24.378 1.00 42.03 100 ALA A CA 1
ATOM 760 C C . ALA A 1 100 ? -13.187 40.803 -25.388 1.00 42.03 100 ALA A C 1
ATOM 762 O O . ALA A 1 100 ? -14.245 40.238 -25.105 1.00 42.03 100 ALA A O 1
ATOM 763 N N . VAL A 1 101 ? -12.592 40.658 -26.573 1.00 42.81 101 VAL A N 1
ATOM 764 C CA . VAL A 1 101 ? -13.003 39.650 -27.554 1.00 42.81 101 VAL A CA 1
ATOM 765 C C . VAL A 1 101 ? -12.553 38.291 -27.029 1.00 42.81 101 VAL A C 1
ATOM 767 O O . VAL A 1 101 ? -11.388 37.917 -27.133 1.00 42.81 101 VAL A O 1
ATOM 770 N N . ILE A 1 102 ? -13.488 37.558 -26.428 1.00 44.53 102 ILE A N 1
ATOM 771 C CA . ILE A 1 102 ? -13.284 36.155 -26.077 1.00 44.53 102 ILE A CA 1
ATOM 772 C C . ILE A 1 102 ? -13.282 35.374 -27.394 1.00 44.53 102 ILE A C 1
ATOM 774 O O . ILE A 1 102 ? -14.335 35.211 -28.010 1.00 44.53 102 ILE A O 1
ATOM 778 N N . HIS A 1 103 ? -12.114 34.895 -27.831 1.00 36.69 103 HIS A N 1
ATOM 779 C CA . HIS A 1 103 ? -12.033 33.943 -28.940 1.00 36.69 103 HIS A CA 1
ATOM 780 C C . HIS A 1 103 ? -12.749 32.647 -28.538 1.00 36.69 103 HIS A C 1
ATOM 782 O O . HIS A 1 103 ? -12.289 31.886 -27.686 1.00 36.69 103 HIS A O 1
ATOM 788 N N . GLY A 1 104 ? -13.932 32.443 -29.116 1.00 40.62 104 GLY A N 1
ATOM 789 C CA . GLY A 1 104 ? -14.875 31.398 -28.738 1.00 40.62 104 GLY A CA 1
ATOM 790 C C . GLY A 1 104 ? -14.560 30.028 -29.330 1.00 40.62 104 GLY A C 1
ATOM 791 O O . GLY A 1 104 ? -15.375 29.501 -30.074 1.00 40.62 104 GLY A O 1
ATOM 792 N N . GLU A 1 105 ? -13.440 29.415 -28.945 1.00 42.53 105 GLU A N 1
ATOM 793 C CA . GLU A 1 105 ? -13.115 28.022 -29.296 1.00 42.53 105 GLU A CA 1
ATOM 794 C C . GLU A 1 105 ? -12.809 27.168 -28.053 1.00 42.53 105 GLU A C 1
ATOM 796 O O . GLU A 1 105 ? -11.694 26.685 -27.884 1.00 42.53 105 GLU A O 1
ATOM 801 N N . ASN A 1 106 ? -13.807 27.003 -27.165 1.00 44.44 106 ASN A N 1
ATOM 802 C CA . ASN A 1 106 ? -14.067 25.767 -26.377 1.00 44.44 106 ASN A CA 1
ATOM 803 C C . ASN A 1 106 ? -15.270 25.845 -25.394 1.00 44.44 106 ASN A C 1
ATOM 805 O O . ASN A 1 106 ? -15.383 25.042 -24.469 1.00 44.44 106 ASN A O 1
ATOM 809 N N . LEU A 1 107 ? -16.222 26.767 -25.581 1.00 42.38 107 LEU A N 1
ATOM 810 C CA . LEU A 1 107 ? -17.372 26.931 -24.667 1.00 42.38 107 LEU A CA 1
ATOM 811 C C . LEU A 1 107 ? -18.497 25.881 -24.822 1.00 42.38 107 LEU A C 1
ATOM 813 O O . LEU A 1 107 ? -19.474 25.915 -24.081 1.00 42.38 107 LEU A O 1
ATOM 817 N N . ALA A 1 108 ? -18.358 24.918 -25.739 1.00 41.97 108 ALA A N 1
ATOM 818 C CA . ALA A 1 108 ? -19.389 23.914 -26.026 1.00 41.97 108 ALA A CA 1
ATOM 819 C C . ALA A 1 108 ? -19.332 22.645 -25.145 1.00 41.97 108 ALA A C 1
ATOM 821 O O . ALA A 1 108 ? -20.252 21.833 -25.207 1.00 41.97 108 ALA A O 1
ATOM 822 N N . ARG A 1 109 ? -18.276 22.431 -24.339 1.00 42.72 109 ARG A N 1
ATOM 823 C CA . ARG A 1 109 ? -18.071 21.156 -23.608 1.00 42.72 109 ARG A CA 1
ATOM 824 C C . ARG A 1 109 ? -18.275 21.226 -22.082 1.00 42.72 109 ARG A C 1
ATOM 826 O O . ARG A 1 109 ? -18.073 20.225 -21.403 1.00 42.72 109 ARG A O 1
ATOM 833 N N . THR A 1 110 ? -18.700 22.370 -21.539 1.00 43.22 110 THR A N 1
ATOM 834 C CA . THR A 1 110 ? -18.812 22.608 -20.078 1.00 43.22 110 THR A CA 1
ATOM 835 C C . THR A 1 110 ? -20.204 23.008 -19.570 1.00 43.22 110 THR A C 1
ATOM 837 O O . THR A 1 110 ? -20.370 23.157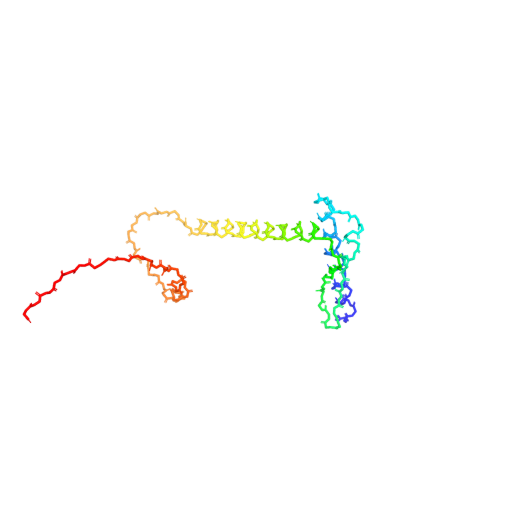 -18.362 1.00 43.22 110 THR A O 1
ATOM 840 N N . CYS A 1 111 ? -21.217 23.122 -20.437 1.00 37.09 111 CYS A N 1
ATOM 841 C CA . CYS A 1 111 ? -22.577 23.557 -20.060 1.00 37.09 111 CYS A CA 1
ATOM 842 C C . CYS A 1 111 ? -23.688 22.534 -20.381 1.00 37.09 111 CYS A C 1
ATOM 844 O O . CYS A 1 111 ? -24.844 22.911 -20.529 1.00 37.09 111 CYS A O 1
ATOM 846 N N . GLY A 1 112 ? -23.355 21.242 -20.486 1.00 38.62 112 GLY A N 1
ATOM 847 C CA . GLY A 1 112 ? -24.279 20.186 -20.933 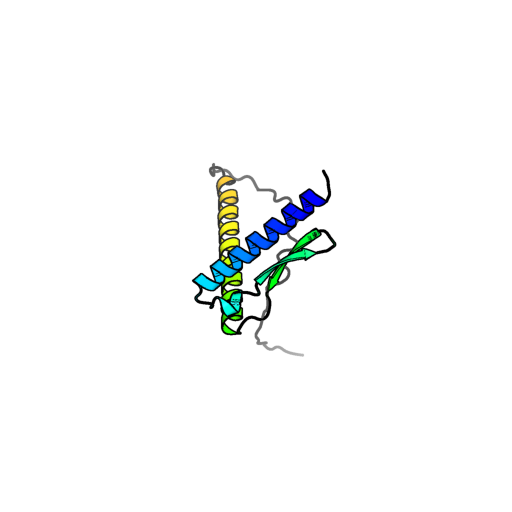1.00 38.62 112 GLY A CA 1
ATOM 848 C C . GLY A 1 112 ? -24.485 19.023 -19.955 1.00 38.62 112 GLY A C 1
ATOM 849 O O . GLY A 1 112 ? -24.511 17.885 -20.409 1.00 38.62 112 GLY A O 1
ATOM 850 N N . ALA A 1 113 ? -24.566 19.265 -18.636 1.00 42.19 113 ALA A N 1
ATOM 851 C CA . ALA A 1 113 ? -24.818 18.187 -17.658 1.00 42.19 113 ALA A CA 1
ATOM 852 C C . ALA A 1 113 ? -25.423 18.595 -16.290 1.00 42.19 113 ALA A C 1
ATOM 854 O O . ALA A 1 113 ? -25.551 17.730 -15.427 1.00 42.19 113 ALA A O 1
ATOM 855 N N . ILE A 1 114 ? -25.771 19.868 -16.032 1.00 45.16 114 ILE A N 1
ATOM 856 C CA . ILE A 1 114 ? -26.317 20.287 -14.720 1.00 45.16 114 ILE A CA 1
ATOM 857 C C . ILE A 1 114 ? -27.467 21.293 -14.870 1.00 45.16 114 ILE A C 1
ATOM 859 O O . ILE A 1 114 ? -27.298 22.482 -14.623 1.00 45.16 114 ILE A O 1
ATOM 863 N N . THR A 1 115 ? -28.653 20.781 -15.193 1.00 40.72 115 THR A N 1
ATOM 864 C CA . THR A 1 115 ? -29.941 21.306 -14.704 1.00 40.72 115 THR A CA 1
ATOM 865 C C . THR A 1 115 ? -30.956 20.166 -14.676 1.00 40.72 115 THR A C 1
ATOM 867 O O . THR A 1 115 ? -31.657 19.902 -15.648 1.00 40.72 115 THR A O 1
ATOM 870 N N . GLY A 1 116 ? -31.056 19.488 -13.533 1.00 38.28 116 GLY A N 1
ATOM 871 C CA . GLY A 1 116 ? -32.314 18.838 -13.188 1.00 38.28 116 GLY A CA 1
ATOM 872 C C . GLY A 1 116 ? -33.310 19.919 -12.773 1.00 38.28 116 GLY A C 1
ATOM 873 O O . GLY A 1 116 ? -32.996 20.725 -11.899 1.00 38.28 116 GLY A O 1
ATOM 874 N N . SER A 1 117 ? -34.493 19.941 -13.378 1.00 33.56 117 SER A N 1
ATOM 875 C CA . SER A 1 117 ? -35.623 20.758 -12.931 1.00 33.56 117 SER A CA 1
ATOM 876 C C . SER A 1 117 ? -36.798 19.841 -12.606 1.00 33.56 117 SER A C 1
ATOM 878 O O . SER A 1 117 ? -37.424 19.251 -13.483 1.00 33.56 117 SER A O 1
ATOM 880 N N . SER A 1 118 ? -37.070 19.703 -11.310 1.00 37.09 118 SER A N 1
ATOM 881 C CA . SER A 1 118 ? -38.283 19.062 -10.805 1.00 37.09 118 SER A CA 1
ATOM 882 C C . SER A 1 118 ? -39.403 20.098 -10.637 1.00 37.09 118 SER A C 1
ATOM 884 O O . SER A 1 118 ? -39.149 21.303 -10.623 1.00 37.09 118 SER A O 1
ATOM 886 N N . THR A 1 119 ? -40.619 19.606 -10.392 1.00 39.41 119 THR A N 1
ATOM 887 C CA . THR A 1 119 ? -41.806 20.329 -9.882 1.00 39.41 119 THR A CA 1
ATOM 888 C C . THR A 1 119 ? -42.525 21.364 -10.776 1.00 39.41 119 THR A C 1
ATOM 890 O O . THR A 1 119 ? -42.243 22.552 -10.737 1.00 39.41 119 THR A O 1
ATOM 893 N N . SER A 1 120 ? -43.631 20.886 -11.369 1.00 36.72 120 SER A N 1
ATOM 894 C CA . SER A 1 120 ? -45.019 21.214 -10.955 1.00 36.72 120 SER A CA 1
ATOM 895 C C . SER A 1 120 ? -45.760 22.471 -11.467 1.00 36.72 120 SER A C 1
ATOM 897 O O . SER A 1 120 ? -45.222 23.566 -11.555 1.00 36.72 120 SER A O 1
ATOM 899 N N . ALA A 1 121 ? -47.079 22.257 -11.610 1.00 36.38 121 ALA A N 1
ATOM 900 C CA . ALA A 1 121 ? -48.215 23.192 -11.669 1.00 36.38 121 ALA A CA 1
ATOM 901 C C . ALA A 1 121 ? -48.540 23.928 -12.992 1.00 36.38 121 ALA A C 1
ATOM 903 O O . ALA A 1 121 ? -47.783 24.737 -13.514 1.00 36.38 121 ALA A O 1
ATOM 904 N N . ALA A 1 122 ? -49.765 23.680 -13.476 1.00 45.28 122 ALA A N 1
ATOM 905 C CA . ALA A 1 122 ? -50.438 24.405 -14.559 1.00 45.28 122 ALA A CA 1
ATOM 906 C C . ALA A 1 122 ? -51.166 25.669 -14.046 1.00 45.28 122 ALA A C 1
ATOM 908 O O . ALA A 1 122 ? -51.367 25.814 -12.837 1.00 45.28 122 ALA A O 1
ATOM 909 N N . PRO A 1 123 ? -51.686 26.519 -14.955 1.00 47.44 123 PRO A N 1
ATOM 910 C CA . PRO A 1 123 ? -53.138 26.747 -14.900 1.00 47.44 123 PRO A CA 1
ATOM 911 C C . PRO A 1 123 ? -53.875 26.904 -16.255 1.00 47.44 123 PRO A C 1
ATOM 913 O O . PRO A 1 123 ? -53.337 27.384 -17.244 1.00 47.44 123 PRO A O 1
ATOM 916 N N . ARG A 1 124 ? -55.164 26.519 -16.215 1.00 47.91 124 ARG A N 1
ATOM 917 C CA . ARG A 1 124 ? -56.365 26.981 -16.970 1.00 47.91 124 ARG A CA 1
ATOM 918 C C . ARG A 1 124 ? -56.135 28.163 -17.953 1.00 47.91 124 ARG A C 1
ATOM 920 O O . ARG A 1 124 ? -55.690 29.215 -17.517 1.00 47.91 124 ARG A O 1
ATOM 927 N N . THR A 1 125 ? -56.499 28.118 -19.243 1.00 47.12 125 THR A N 1
ATOM 928 C CA . THR A 1 125 ? -57.863 28.158 -19.861 1.00 47.12 125 THR A CA 1
ATOM 929 C C . THR A 1 125 ? -57.742 28.063 -21.412 1.00 47.12 125 THR A C 1
ATOM 931 O O . THR A 1 125 ? -56.629 28.139 -21.915 1.00 47.12 125 THR A O 1
ATOM 934 N N . GLY A 1 126 ? -58.786 27.912 -22.253 1.00 46.88 126 GLY A N 1
ATOM 935 C CA . GLY A 1 126 ? -60.194 27.544 -22.003 1.00 46.88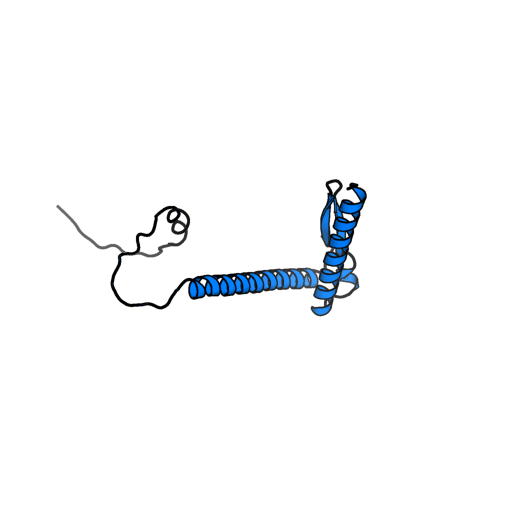 126 GLY A CA 1
ATOM 936 C C . GLY A 1 126 ? -61.248 28.143 -22.975 1.00 46.88 126 GLY A C 1
ATOM 937 O O . GLY A 1 126 ? -61.782 29.200 -22.658 1.00 46.88 126 GLY A O 1
ATOM 938 N N . LYS A 1 127 ? -61.655 27.389 -24.024 1.00 39.84 127 LYS A N 1
ATOM 939 C CA . LYS A 1 127 ? -62.813 27.606 -24.952 1.00 39.84 127 LYS A CA 1
ATOM 940 C C . LYS A 1 127 ? -62.734 28.773 -25.976 1.00 39.84 127 LYS A C 1
ATOM 942 O O . LYS A 1 127 ? -61.875 29.635 -25.804 1.00 39.84 127 LYS A O 1
ATOM 947 N N . PRO A 1 128 ? -63.599 28.825 -27.028 1.00 55.97 128 PRO A N 1
ATOM 948 C CA . PRO A 1 128 ? -64.754 27.956 -27.369 1.00 55.97 128 PRO A CA 1
ATOM 949 C C . PRO A 1 128 ? -64.404 26.589 -27.966 1.00 55.97 128 PRO A C 1
ATOM 951 O O . PRO A 1 128 ? -63.502 26.538 -28.825 1.00 55.97 128 PRO A O 1
#

pLDDT: mean 71.34, std 21.37, range [33.56, 95.19]

Radius of gyration: 26.81 Å; chains: 1; bounding box: 85×62×42 Å

Organism: Streptomyces cinnamoneus (NCBI:txid53446)

Sequence (128 aa):
MTEMSTYKAARKRADDTARLLREALKSLGVREADVRDIRGTVTASGYSRVVVGALSLQAADKLADSLIEGQLRERKARQRAGWSSVRDGLGPRTGRGTRAVIHGENLARTCGAITGSSTSAAPRTGKP

Foldseek 3Di:
DDPVVLLVVLQVVQAVVLVVLLVQLVVVVADCVQSVQFGWDADPVSHIDTDRDDHDPVSVVSSVVVVVVVVVVVVVVVVVVVVVVVVVVPPDCPDDDDDPDDPPPPPPPPPPDDDDDDDDDDDDDDDD